Protein AF-A0A4Q2YKW1-F1 (afdb_monomer)

Sequence (90 aa):
MIHPTTQRHARIWALVYVREMVKRGYRSAQAAKETNLGRGGPNEAGYNINHGKISVPACRPNWTFRFTELEREARTSPPVRPVPAQMQLI

Radius of gyration: 14.63 Å; Cα contacts (8 Å, |Δi|>4): 122; chains: 1; bounding box: 44×32×34 Å

Mean predicted aligned error: 10.3 Å

Solvent-accessible surface area (backbone atoms only — not comparable to full-atom values): 5294 Å² total; per-residue (Å²): 134,84,74,83,41,43,74,66,54,44,48,52,54,52,33,53,55,41,36,58,40,44,75,74,68,53,48,57,77,55,35,48,70,27,79,73,50,64,56,51,61,102,87,46,72,27,43,31,34,36,61,27,30,35,36,32,65,71,16,75,72,70,46,75,45,53,40,59,60,37,48,51,50,45,70,73,46,74,82,81,67,79,73,72,77,76,81,78,75,128

Foldseek 3Di:
DLPQCDPVNLLVVVLVVLLVCVVVVHDLVNLLVDCWDWDQPPPGQTWIRHNQKIWGSSHVVIDIDGSNVSNVVSVPDDPPDPPPPPPPDD

Nearest PDB structures (foldseek):
  3ei2-assembly1_A  TM=4.777E-01  e=9.506E+00  Homo sapiens
  4a0l-assembly2_C  TM=4.776E-01  e=9.506E+00  Homo sapiens

pLDDT: mean 72.77, std 17.05, range [34.41, 93.0]

Structure (mmCIF, N/CA/C/O backbone):
data_AF-A0A4Q2YKW1-F1
#
_entry.id   AF-A0A4Q2YKW1-F1
#
loop_
_atom_site.group_PDB
_atom_site.id
_atom_site.type_symbol
_atom_site.label_atom_id
_atom_site.label_alt_id
_atom_site.label_comp_id
_atom_site.label_asym_id
_atom_site.label_entity_id
_atom_site.label_seq_id
_atom_site.pdbx_PDB_ins_code
_atom_site.Cartn_x
_atom_site.Cartn_y
_atom_site.Cartn_z
_atom_site.occupancy
_atom_site.B_iso_or_equiv
_atom_site.auth_seq_id
_atom_site.auth_comp_id
_atom_site.auth_asym_id
_atom_site.auth_atom_id
_atom_site.pdbx_PDB_model_num
ATOM 1 N N . MET A 1 1 ? 13.329 3.949 -24.035 1.00 34.41 1 MET A N 1
ATOM 2 C CA . MET A 1 1 ? 14.293 3.241 -23.165 1.00 34.41 1 MET A CA 1
ATOM 3 C C . MET A 1 1 ? 13.559 2.873 -21.879 1.00 34.41 1 MET A C 1
ATOM 5 O O . MET A 1 1 ? 13.234 3.766 -21.111 1.00 34.41 1 MET A O 1
ATOM 9 N N . ILE A 1 2 ? 13.170 1.609 -21.696 1.00 42.03 2 ILE A N 1
ATOM 10 C CA . ILE A 1 2 ? 12.462 1.160 -20.485 1.00 42.03 2 ILE A CA 1
ATOM 11 C C . ILE A 1 2 ? 13.549 0.838 -19.458 1.00 42.03 2 ILE A C 1
ATOM 13 O O . ILE A 1 2 ? 14.245 -0.163 -19.603 1.00 42.03 2 ILE A O 1
ATOM 17 N N . HIS A 1 3 ? 13.779 1.721 -18.482 1.00 44.34 3 HIS A N 1
ATOM 18 C CA . HIS A 1 3 ? 14.690 1.405 -17.381 1.00 44.34 3 HIS A CA 1
ATOM 19 C C . HIS A 1 3 ? 14.193 0.140 -16.665 1.00 44.34 3 HIS A C 1
ATOM 21 O O . HIS A 1 3 ? 12.999 0.068 -16.369 1.00 44.34 3 HIS A O 1
ATOM 27 N N . PRO A 1 4 ? 15.061 -0.846 -16.369 1.00 48.84 4 PRO A N 1
ATOM 28 C CA . PRO A 1 4 ? 14.664 -1.991 -15.566 1.00 48.84 4 PRO A CA 1
ATOM 29 C C . PRO A 1 4 ? 14.237 -1.486 -14.187 1.00 48.84 4 PRO A C 1
ATOM 31 O O . PRO A 1 4 ? 15.042 -1.024 -13.375 1.00 48.84 4 PRO A O 1
ATOM 34 N N . THR A 1 5 ? 12.935 -1.516 -13.938 1.00 60.06 5 THR A N 1
ATOM 35 C CA . THR A 1 5 ? 12.334 -1.070 -12.689 1.00 60.06 5 THR A CA 1
ATOM 36 C C . THR A 1 5 ? 12.639 -2.099 -11.602 1.00 60.06 5 THR A C 1
ATOM 38 O O . THR A 1 5 ? 11.953 -3.104 -11.434 1.00 60.06 5 THR A O 1
ATOM 41 N N . THR A 1 6 ? 13.728 -1.863 -10.870 1.00 74.00 6 THR A N 1
ATOM 42 C CA . THR A 1 6 ? 14.152 -2.692 -9.733 1.00 74.00 6 THR A CA 1
ATOM 43 C C . THR A 1 6 ? 13.120 -2.671 -8.599 1.00 74.00 6 THR A C 1
ATOM 45 O O . THR A 1 6 ? 12.348 -1.719 -8.459 1.00 74.00 6 THR A O 1
ATOM 48 N N . GLN A 1 7 ? 13.149 -3.680 -7.719 1.00 79.81 7 GLN A N 1
ATOM 49 C CA . GLN A 1 7 ? 12.326 -3.734 -6.497 1.00 79.81 7 GLN A CA 1
ATOM 50 C C . GLN A 1 7 ? 12.381 -2.430 -5.686 1.00 79.81 7 GLN A C 1
ATOM 52 O O . GLN A 1 7 ? 11.375 -1.983 -5.135 1.00 79.81 7 GLN A O 1
ATOM 57 N N . ARG A 1 8 ? 13.560 -1.795 -5.645 1.00 81.44 8 ARG A N 1
ATOM 58 C CA . ARG A 1 8 ? 13.780 -0.507 -4.980 1.00 81.44 8 ARG A CA 1
ATOM 59 C C . ARG A 1 8 ? 12.956 0.614 -5.617 1.00 81.44 8 ARG A C 1
ATOM 61 O O . ARG A 1 8 ? 12.311 1.360 -4.887 1.00 81.44 8 ARG A O 1
ATOM 68 N N . HIS A 1 9 ? 12.938 0.717 -6.948 1.00 78.25 9 HIS A N 1
ATOM 69 C CA . HIS A 1 9 ? 12.099 1.693 -7.647 1.00 78.25 9 HIS A CA 1
ATOM 70 C C . HIS A 1 9 ? 10.613 1.432 -7.389 1.00 78.25 9 HIS A C 1
ATOM 72 O O . HIS A 1 9 ? 9.895 2.361 -7.030 1.00 78.25 9 HIS A O 1
ATOM 78 N N . ALA A 1 10 ? 10.170 0.173 -7.475 1.00 80.00 10 ALA A N 1
ATOM 79 C CA . ALA A 1 10 ? 8.788 -0.199 -7.173 1.00 80.00 10 ALA A CA 1
ATOM 80 C C . ALA A 1 10 ? 8.375 0.216 -5.749 1.00 80.00 10 ALA A C 1
ATOM 82 O O . ALA A 1 10 ? 7.297 0.774 -5.550 1.00 80.00 10 ALA A O 1
ATOM 83 N N . ARG A 1 11 ? 9.256 0.012 -4.758 1.00 85.44 11 ARG A N 1
ATOM 84 C CA . ARG A 1 11 ? 9.000 0.414 -3.368 1.00 85.44 11 ARG A CA 1
ATOM 85 C C . ARG A 1 11 ? 8.899 1.931 -3.210 1.00 85.44 11 ARG A C 1
ATOM 87 O O . ARG A 1 11 ? 7.994 2.390 -2.524 1.00 85.44 11 ARG A O 1
ATOM 94 N N . ILE A 1 12 ? 9.791 2.707 -3.838 1.00 84.00 12 ILE A N 1
ATOM 95 C CA . ILE A 1 12 ? 9.761 4.183 -3.780 1.00 84.00 12 ILE A CA 1
ATOM 96 C C . ILE A 1 12 ? 8.423 4.704 -4.301 1.00 84.00 12 ILE A C 1
ATOM 98 O O . ILE A 1 12 ? 7.772 5.520 -3.654 1.00 84.00 12 ILE A O 1
ATOM 102 N N . TRP A 1 13 ? 7.994 4.188 -5.444 1.00 81.88 13 TRP A N 1
ATOM 103 C CA . TRP A 1 13 ? 6.728 4.541 -6.057 1.00 81.88 13 TRP A CA 1
ATOM 104 C C . TRP A 1 13 ? 5.515 4.176 -5.185 1.00 81.88 13 TRP A C 1
ATOM 106 O O . TRP A 1 13 ? 4.653 5.023 -4.938 1.00 81.88 13 TRP A O 1
ATOM 116 N N . ALA A 1 14 ? 5.487 2.954 -4.640 1.00 86.12 14 ALA A N 1
ATOM 117 C CA . ALA A 1 14 ? 4.459 2.537 -3.688 1.00 86.12 14 ALA A CA 1
ATOM 118 C C . ALA A 1 14 ? 4.439 3.435 -2.437 1.00 86.12 14 ALA A C 1
ATOM 120 O O . ALA A 1 14 ? 3.372 3.826 -1.970 1.00 86.12 14 ALA A O 1
ATOM 121 N N . LEU A 1 15 ? 5.610 3.822 -1.922 1.00 87.12 15 LEU A N 1
ATOM 122 C CA . LEU A 1 15 ? 5.736 4.698 -0.758 1.00 87.12 15 LEU A CA 1
ATOM 123 C C . LEU A 1 15 ? 5.221 6.117 -1.036 1.00 87.12 15 LEU A C 1
ATOM 125 O O . LEU A 1 15 ? 4.570 6.705 -0.173 1.00 87.12 15 LEU A O 1
ATOM 129 N N . VAL A 1 16 ? 5.484 6.677 -2.222 1.00 84.38 16 VAL A N 1
ATOM 130 C CA . VAL A 1 16 ? 4.938 7.985 -2.627 1.00 84.38 16 VAL A CA 1
ATOM 131 C C . VAL A 1 16 ? 3.413 7.939 -2.632 1.00 84.38 16 VAL A C 1
ATOM 133 O O . VAL A 1 16 ? 2.781 8.803 -2.023 1.00 84.38 16 VAL A O 1
ATOM 136 N N . TYR A 1 17 ? 2.828 6.898 -3.227 1.00 83.75 17 TYR A N 1
ATOM 137 C CA . TYR A 1 17 ? 1.379 6.719 -3.242 1.00 83.75 17 TYR A CA 1
ATOM 138 C C . TYR A 1 17 ? 0.798 6.590 -1.822 1.00 83.75 17 TYR A C 1
ATOM 140 O O . TYR A 1 17 ? -0.141 7.303 -1.468 1.00 83.75 17 TYR A O 1
ATOM 148 N N . VAL A 1 18 ? 1.406 5.771 -0.955 1.00 87.31 18 VAL A N 1
ATOM 149 C CA . VAL A 1 18 ? 0.968 5.636 0.448 1.00 87.31 18 VAL A CA 1
ATOM 150 C C . VAL A 1 18 ? 1.084 6.944 1.215 1.00 87.31 18 VAL A C 1
ATOM 152 O O . VAL A 1 18 ? 0.188 7.269 1.988 1.00 87.31 18 VAL A O 1
ATOM 155 N N . ARG A 1 19 ? 2.136 7.738 0.994 1.00 87.38 19 ARG A N 1
ATOM 156 C CA . ARG A 1 19 ? 2.276 9.058 1.626 1.00 87.38 19 ARG A CA 1
ATOM 157 C C . ARG A 1 19 ? 1.129 9.992 1.255 1.00 87.38 19 ARG A C 1
ATOM 159 O O . ARG A 1 19 ? 0.626 10.690 2.132 1.00 87.38 19 ARG A O 1
ATO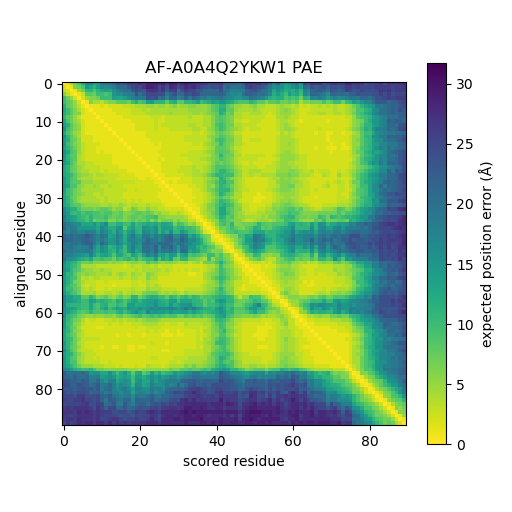M 166 N N . GLU A 1 20 ? 0.703 10.013 -0.007 1.00 85.12 20 GLU A N 1
ATOM 167 C CA . GLU A 1 20 ? -0.464 10.802 -0.422 1.00 85.12 20 GLU A CA 1
ATOM 168 C C . GLU A 1 20 ? -1.747 10.317 0.264 1.00 85.12 20 GLU A C 1
ATOM 170 O O . GLU A 1 20 ? -2.523 11.128 0.767 1.00 85.12 20 GLU A O 1
ATOM 175 N N . MET A 1 21 ? -1.940 9.000 0.342 1.00 86.06 21 MET A N 1
ATOM 176 C CA . MET A 1 21 ? -3.104 8.387 0.983 1.00 86.06 21 MET A CA 1
ATOM 177 C C . MET A 1 21 ? -3.146 8.685 2.490 1.00 86.06 21 MET A C 1
ATOM 179 O O . MET A 1 21 ? -4.164 9.148 3.004 1.00 86.06 21 MET A O 1
ATOM 183 N N . VAL A 1 22 ? -2.022 8.517 3.189 1.00 88.31 22 VAL A N 1
ATOM 184 C CA . VAL A 1 22 ? -1.892 8.814 4.624 1.00 88.31 22 VAL A CA 1
ATOM 185 C C . VAL A 1 22 ? -2.130 10.299 4.909 1.00 88.31 22 VAL A C 1
ATOM 187 O O . VAL A 1 22 ? -2.833 10.621 5.866 1.00 88.31 22 VAL A O 1
ATOM 190 N N . LYS A 1 23 ? -1.624 11.212 4.064 1.00 86.06 23 LYS A N 1
ATOM 191 C CA . LYS A 1 23 ? -1.906 12.658 4.176 1.00 86.06 23 LYS A CA 1
ATOM 192 C C . LYS A 1 23 ? -3.398 12.983 4.052 1.00 86.06 23 LYS A C 1
ATOM 194 O O . LYS A 1 23 ? -3.856 13.930 4.678 1.00 86.06 23 LYS A O 1
ATOM 199 N N . ARG A 1 24 ? -4.154 12.195 3.281 1.00 85.62 24 ARG A N 1
ATOM 200 C CA . ARG A 1 24 ? -5.619 12.309 3.133 1.00 85.62 24 ARG A CA 1
ATOM 201 C C . ARG A 1 24 ? -6.400 11.604 4.249 1.00 85.62 24 ARG A C 1
ATOM 203 O O . ARG A 1 24 ? -7.622 11.547 4.194 1.00 85.62 24 ARG A O 1
ATOM 210 N N . GLY A 1 25 ? -5.713 11.050 5.248 1.00 88.06 25 GLY A N 1
ATOM 211 C CA . GLY A 1 25 ? -6.331 10.344 6.368 1.00 88.06 25 GLY A CA 1
ATOM 212 C C . GLY A 1 25 ? -6.617 8.863 6.115 1.00 88.06 25 GLY A C 1
ATOM 213 O O . GLY A 1 25 ? -7.189 8.225 6.995 1.00 88.06 25 GLY A O 1
ATOM 214 N N . TYR A 1 26 ? -6.196 8.299 4.977 1.00 86.44 26 TYR A N 1
ATOM 215 C CA . TYR A 1 26 ? -6.349 6.872 4.689 1.00 86.44 26 TYR A CA 1
ATOM 216 C C . TYR A 1 26 ? -5.400 6.032 5.559 1.00 86.44 26 TYR A C 1
ATOM 218 O O . TYR A 1 26 ? -4.213 6.344 5.676 1.00 86.44 26 TYR A O 1
ATOM 226 N N . ARG A 1 27 ? -5.913 4.962 6.177 1.00 90.56 27 ARG A N 1
ATOM 227 C CA . ARG A 1 27 ? -5.175 4.124 7.148 1.00 90.56 27 ARG A CA 1
ATOM 228 C C . ARG A 1 27 ? -5.145 2.650 6.747 1.00 90.56 27 ARG A C 1
ATOM 230 O O . ARG A 1 27 ? -6.004 2.194 5.995 1.00 90.56 27 ARG A O 1
ATOM 237 N N . SER A 1 28 ? -4.248 1.869 7.356 1.00 89.38 28 SER A N 1
ATOM 238 C CA . SER A 1 28 ? -4.186 0.405 7.178 1.00 89.38 28 SER A CA 1
ATOM 239 C C . SER A 1 28 ? -5.526 -0.313 7.363 1.00 89.38 28 SER A C 1
ATOM 241 O O . SER A 1 28 ? -5.806 -1.267 6.644 1.00 89.38 28 SER A O 1
ATOM 243 N N . ALA A 1 29 ? -6.378 0.142 8.288 1.00 89.50 29 ALA A N 1
ATOM 244 C CA . ALA A 1 29 ? -7.699 -0.453 8.499 1.00 89.50 29 ALA A CA 1
ATOM 245 C C . ALA A 1 29 ? -8.629 -0.298 7.280 1.00 89.50 29 ALA A C 1
ATOM 247 O O . ALA A 1 29 ? -9.450 -1.176 7.026 1.00 89.50 29 ALA A O 1
ATOM 248 N N . GLN A 1 30 ? -8.496 0.796 6.524 1.00 87.31 30 GLN A N 1
ATOM 249 C CA . GLN A 1 30 ? -9.217 0.996 5.264 1.00 87.31 30 GLN A CA 1
ATOM 250 C C . GLN A 1 30 ? -8.580 0.160 4.153 1.00 87.31 30 GLN A C 1
ATOM 252 O O . GLN A 1 30 ? -9.291 -0.574 3.479 1.00 87.31 30 GLN A O 1
ATOM 257 N N . ALA A 1 31 ? -7.245 0.161 4.058 1.00 85.94 31 ALA A N 1
ATOM 258 C CA . ALA A 1 31 ? -6.510 -0.660 3.093 1.00 85.94 31 ALA A CA 1
ATOM 259 C C . ALA A 1 31 ? -6.853 -2.156 3.199 1.00 85.94 31 ALA A C 1
ATOM 261 O O . ALA A 1 31 ? -6.959 -2.839 2.188 1.00 85.94 31 ALA A O 1
ATOM 262 N N . ALA A 1 32 ? -7.038 -2.677 4.417 1.00 87.44 32 ALA A N 1
ATOM 263 C CA . ALA A 1 32 ? -7.389 -4.078 4.659 1.00 87.44 32 ALA A CA 1
ATOM 264 C C . ALA A 1 32 ? -8.787 -4.458 4.136 1.00 87.44 32 ALA A C 1
ATOM 266 O O . ALA A 1 32 ? -9.000 -5.602 3.737 1.00 87.44 32 ALA A O 1
ATOM 267 N N . LYS A 1 33 ? -9.724 -3.501 4.133 1.00 87.00 33 LYS A N 1
ATOM 268 C CA . LYS A 1 33 ? -11.096 -3.670 3.626 1.00 87.00 33 LYS A CA 1
ATOM 269 C C . LYS A 1 33 ? -11.208 -3.404 2.127 1.00 87.00 33 LYS A C 1
ATOM 271 O O . LYS A 1 33 ? -12.239 -3.700 1.536 1.00 87.00 33 LYS A O 1
ATOM 276 N N . GLU A 1 34 ? -10.164 -2.839 1.535 1.00 83.44 34 GLU A N 1
ATOM 277 C CA . GLU A 1 34 ? -10.142 -2.464 0.136 1.00 83.44 34 GLU A CA 1
ATOM 278 C C . GLU A 1 34 ? -10.095 -3.699 -0.759 1.00 83.44 34 GLU A C 1
ATOM 280 O O . GLU A 1 34 ? -9.174 -4.511 -0.668 1.00 83.44 34 GLU A O 1
ATOM 285 N N . THR A 1 35 ? -11.078 -3.839 -1.640 1.00 74.88 35 THR A N 1
ATOM 286 C CA . THR A 1 35 ? -11.105 -4.924 -2.625 1.00 74.88 35 THR A CA 1
ATOM 287 C C . THR A 1 35 ? -10.342 -4.548 -3.884 1.00 74.88 35 THR A C 1
ATOM 289 O O . THR A 1 35 ? -9.717 -5.415 -4.492 1.00 74.88 35 THR A O 1
ATOM 292 N N . ASN A 1 36 ? -10.369 -3.275 -4.286 1.00 73.25 36 ASN A N 1
ATOM 293 C CA . ASN A 1 36 ? -9.617 -2.790 -5.438 1.00 73.25 36 ASN A CA 1
ATOM 294 C C . ASN A 1 36 ? -9.630 -1.255 -5.479 1.00 73.25 36 ASN A C 1
ATOM 296 O O . ASN A 1 36 ? -10.560 -0.660 -6.024 1.00 73.25 36 ASN A O 1
ATOM 300 N N . LEU A 1 37 ? -8.586 -0.617 -4.948 1.00 71.38 37 LEU A N 1
ATOM 301 C CA . LEU A 1 37 ? -8.361 0.816 -5.132 1.00 71.38 37 LEU A CA 1
ATOM 302 C C . LEU A 1 37 ? -7.159 1.023 -6.039 1.00 71.38 37 LEU A C 1
ATOM 304 O O . LEU A 1 37 ? -6.008 1.048 -5.595 1.00 71.38 37 LEU A O 1
ATOM 308 N N . GLY A 1 38 ? -7.458 1.155 -7.327 1.00 67.62 38 GLY A N 1
ATOM 309 C CA . GLY A 1 38 ? -6.493 1.484 -8.363 1.00 67.62 38 GLY A CA 1
ATOM 310 C C . GLY A 1 38 ? -6.340 2.992 -8.551 1.00 67.62 38 GLY A C 1
ATOM 311 O O . GLY A 1 38 ? -7.317 3.740 -8.509 1.00 67.62 38 GLY A O 1
ATOM 312 N N . ARG A 1 39 ? -5.115 3.446 -8.826 1.00 61.94 39 ARG A N 1
ATOM 313 C CA . ARG A 1 39 ? -4.865 4.760 -9.428 1.00 61.94 39 ARG A CA 1
ATOM 314 C C . ARG A 1 39 ? -4.267 4.566 -10.812 1.00 61.94 39 ARG A C 1
ATOM 316 O O . ARG A 1 39 ? -3.056 4.454 -10.937 1.00 61.94 39 ARG A O 1
ATOM 323 N N . GLY A 1 40 ? -5.126 4.511 -11.816 1.00 57.12 40 GLY A N 1
ATOM 324 C CA . GLY A 1 40 ? -4.760 4.322 -13.211 1.00 57.12 40 GLY A CA 1
ATOM 325 C C . GLY A 1 40 ? -5.895 3.613 -13.934 1.00 57.12 40 GLY A C 1
ATOM 326 O O . GLY A 1 40 ? -6.404 2.616 -13.424 1.00 57.12 40 GLY A O 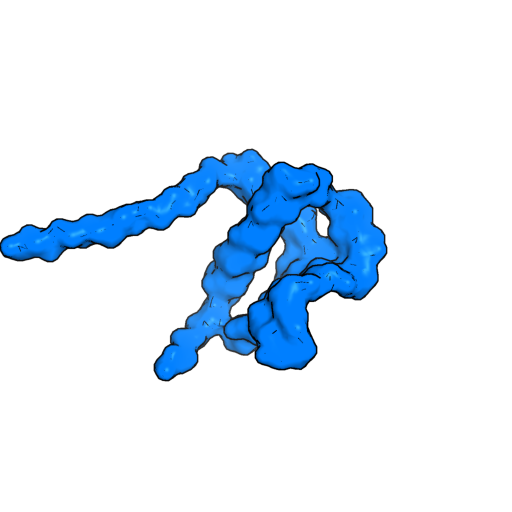1
ATOM 327 N N . GLY A 1 41 ? -6.336 4.153 -15.068 1.00 42.84 41 GLY A N 1
ATOM 328 C CA . GLY A 1 41 ? -7.347 3.517 -15.912 1.00 42.84 41 GLY A CA 1
ATOM 329 C C . GLY A 1 41 ? -6.929 2.111 -16.380 1.00 42.84 41 GLY A C 1
ATOM 330 O O . GLY A 1 41 ? -5.805 1.680 -16.128 1.00 42.84 41 GLY A O 1
ATOM 331 N N . 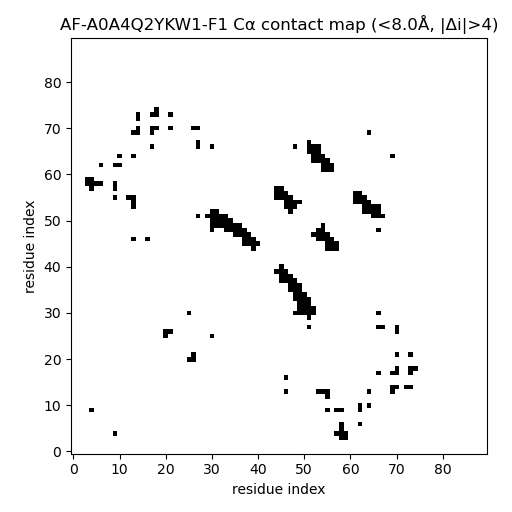PRO A 1 42 ? -7.790 1.392 -17.121 1.00 41.69 42 PRO A N 1
ATOM 332 C CA . PRO A 1 42 ? -7.548 0.008 -17.557 1.00 41.69 42 PRO A CA 1
ATOM 333 C C . PRO A 1 42 ? -6.239 -0.220 -18.342 1.00 41.69 42 PRO A C 1
ATOM 335 O O . PRO A 1 42 ? -5.821 -1.362 -18.493 1.00 41.69 42 PRO A O 1
ATOM 338 N N . ASN A 1 43 ? -5.579 0.851 -18.799 1.00 40.31 43 ASN A N 1
ATOM 339 C CA . ASN A 1 43 ? -4.319 0.824 -19.544 1.00 40.31 43 ASN A CA 1
ATOM 340 C C . ASN A 1 43 ? -3.200 1.676 -18.912 1.00 40.31 43 ASN A C 1
ATOM 342 O O . ASN A 1 43 ? -2.162 1.879 -19.538 1.00 40.31 43 ASN A O 1
ATOM 346 N N . GLU A 1 44 ? -3.386 2.207 -17.702 1.00 42.34 44 GLU A N 1
ATOM 347 C CA . GLU A 1 44 ? -2.350 2.986 -17.019 1.00 42.34 44 GLU A CA 1
ATOM 348 C C . GLU A 1 44 ? -1.601 2.104 -16.024 1.00 42.34 44 GLU A C 1
ATOM 350 O O . GLU A 1 44 ? -2.173 1.215 -15.396 1.00 42.34 44 GLU A O 1
ATOM 355 N N . ALA A 1 45 ? -0.299 2.351 -15.869 1.00 49.97 45 ALA A N 1
ATOM 356 C CA . ALA A 1 45 ? 0.580 1.604 -14.974 1.00 49.97 45 ALA A CA 1
ATOM 357 C C . ALA A 1 45 ? 0.314 1.970 -13.496 1.00 49.97 45 ALA A C 1
ATOM 359 O O . ALA A 1 45 ? 1.171 2.505 -12.794 1.00 49.97 45 ALA A O 1
ATOM 360 N N . GLY A 1 46 ? -0.918 1.745 -13.052 1.00 61.16 46 GLY A N 1
ATOM 361 C CA . GLY A 1 46 ? -1.468 2.273 -11.820 1.00 61.16 46 GLY A CA 1
ATOM 362 C C . GLY A 1 46 ? -1.25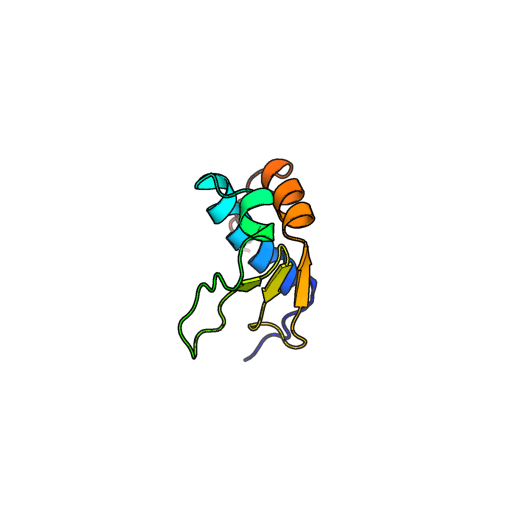7 1.383 -10.606 1.00 61.16 46 GLY A C 1
ATOM 363 O O . GLY A 1 46 ? -1.476 0.178 -10.660 1.00 61.16 46 GLY A O 1
ATOM 364 N N . TYR A 1 47 ? -0.859 1.975 -9.481 1.00 70.56 47 TYR A N 1
ATOM 365 C CA . TYR A 1 47 ? -0.807 1.295 -8.182 1.00 70.56 47 TYR A CA 1
ATOM 366 C C . TYR A 1 47 ? -2.184 0.755 -7.808 1.00 70.56 47 TYR A C 1
ATOM 368 O O . TYR A 1 47 ? -3.179 1.448 -8.014 1.00 70.56 47 TYR A O 1
ATOM 376 N N . ASN A 1 48 ? -2.236 -0.436 -7.212 1.00 81.50 48 ASN A N 1
ATOM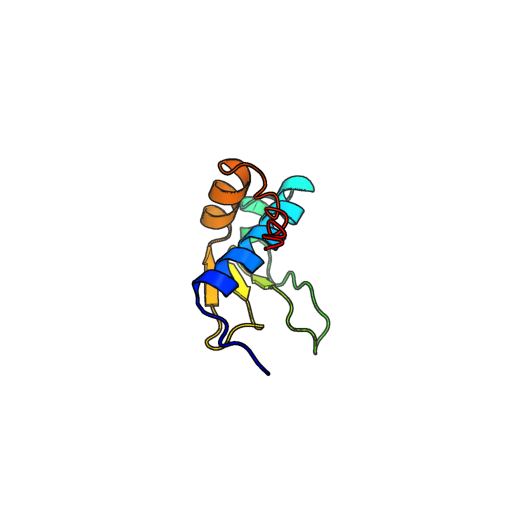 377 C CA . ASN A 1 48 ? -3.477 -1.013 -6.695 1.00 81.50 48 ASN A CA 1
ATOM 378 C C . ASN A 1 48 ? -3.322 -1.398 -5.221 1.00 81.50 48 ASN A C 1
ATOM 380 O O . ASN A 1 48 ? -2.384 -2.127 -4.895 1.00 81.50 48 ASN A O 1
ATOM 384 N N . ILE A 1 49 ? -4.237 -0.940 -4.360 1.00 80.12 49 ILE A N 1
ATOM 385 C CA . ILE A 1 49 ? -4.434 -1.472 -3.006 1.00 80.12 49 ILE A CA 1
ATOM 386 C C . ILE A 1 49 ? -5.530 -2.549 -3.034 1.00 80.12 49 ILE A C 1
ATOM 388 O O . ILE A 1 49 ? -6.682 -2.263 -3.350 1.00 80.12 49 ILE A O 1
ATOM 392 N N . ASN A 1 50 ? -5.184 -3.769 -2.627 1.00 84.56 50 ASN A N 1
ATOM 393 C CA . ASN A 1 50 ? -6.108 -4.892 -2.469 1.00 84.56 50 ASN A CA 1
ATOM 394 C C . ASN A 1 50 ? -5.766 -5.648 -1.174 1.00 84.56 50 ASN A C 1
ATOM 396 O O . ASN A 1 50 ? -4.621 -6.061 -0.977 1.00 84.56 50 ASN A O 1
ATOM 400 N N . HIS A 1 51 ? -6.737 -5.786 -0.270 1.00 87.38 51 HIS A N 1
ATOM 401 C CA . HIS A 1 51 ? -6.620 -6.492 1.010 1.00 87.38 51 HIS A CA 1
ATOM 402 C C . HIS A 1 51 ? -5.343 -6.134 1.796 1.00 87.38 51 HIS A C 1
ATOM 404 O O . HIS A 1 51 ? -4.607 -6.993 2.286 1.00 87.38 51 HIS A O 1
ATOM 410 N N . GLY A 1 52 ? -5.045 -4.835 1.888 1.00 86.38 52 GLY A N 1
ATOM 411 C CA . GLY A 1 52 ? -3.884 -4.308 2.606 1.00 86.38 52 GLY A CA 1
ATOM 412 C C . GLY A 1 52 ? -2.545 -4.519 1.895 1.00 86.38 52 GLY A C 1
ATOM 413 O O . GLY A 1 52 ? -1.495 -4.339 2.515 1.00 86.38 52 GLY A O 1
ATOM 414 N N . LYS A 1 53 ? -2.549 -4.897 0.615 1.00 88.00 53 LYS A N 1
ATOM 415 C CA . LYS A 1 53 ? -1.354 -5.059 -0.220 1.00 88.00 53 LYS A CA 1
ATOM 416 C C . LYS A 1 53 ? -1.348 -4.040 -1.346 1.00 88.00 53 LYS A C 1
ATOM 418 O O . LYS A 1 53 ? -2.389 -3.771 -1.929 1.00 88.00 53 LYS A O 1
ATOM 423 N N . ILE A 1 54 ? -0.170 -3.517 -1.668 1.00 86.69 54 ILE A N 1
ATOM 424 C CA . ILE A 1 54 ? 0.047 -2.600 -2.787 1.00 86.69 54 ILE A CA 1
ATOM 425 C C . ILE A 1 54 ? 0.786 -3.323 -3.888 1.00 86.69 54 ILE A C 1
ATOM 427 O O . ILE A 1 54 ? 1.902 -3.786 -3.661 1.00 86.69 54 ILE A O 1
ATOM 431 N N . SER A 1 55 ? 0.184 -3.366 -5.068 1.00 85.12 55 SER A N 1
ATOM 432 C CA . SER A 1 55 ? 0.802 -3.895 -6.281 1.00 85.12 55 SER A CA 1
ATOM 433 C C . SER A 1 55 ? 1.283 -2.754 -7.170 1.00 85.12 55 SER A C 1
ATOM 435 O O . SER A 1 55 ? 0.563 -1.772 -7.365 1.00 85.12 55 SER A O 1
ATOM 437 N N . VAL A 1 56 ? 2.492 -2.889 -7.719 1.00 77.94 56 VAL A N 1
ATOM 438 C CA . VAL A 1 56 ? 3.097 -1.919 -8.644 1.00 77.94 56 VAL A CA 1
ATOM 439 C C . VAL A 1 56 ? 3.241 -2.554 -10.035 1.00 77.94 56 VAL A C 1
ATOM 441 O O . VAL A 1 56 ? 4.260 -3.196 -10.298 1.00 77.94 56 VAL A O 1
ATOM 444 N N . PRO A 1 57 ? 2.252 -2.399 -10.936 1.00 64.62 57 PRO A N 1
ATOM 445 C CA . PRO A 1 57 ? 2.270 -3.047 -12.253 1.00 64.62 57 PRO A CA 1
ATOM 446 C C . PRO A 1 57 ? 3.234 -2.388 -13.254 1.00 64.62 57 PRO A C 1
ATOM 448 O O . PRO A 1 57 ? 3.593 -2.998 -14.256 1.00 64.62 57 PRO A O 1
ATOM 451 N N . ALA A 1 58 ? 3.705 -1.163 -12.977 1.00 58.12 58 ALA A N 1
ATOM 452 C CA . ALA A 1 58 ? 4.715 -0.460 -13.781 1.00 58.12 58 ALA A CA 1
ATOM 453 C C . ALA A 1 58 ? 6.117 -1.105 -13.728 1.00 58.12 58 ALA A C 1
ATOM 455 O O . ALA A 1 58 ? 7.033 -0.687 -14.438 1.00 58.12 58 ALA A O 1
ATOM 456 N N . CYS A 1 59 ? 6.312 -2.084 -12.843 1.00 59.47 59 CYS A N 1
ATOM 457 C CA . CYS A 1 59 ? 7.579 -2.771 -12.649 1.00 59.47 59 CYS A CA 1
ATOM 458 C C . CYS A 1 59 ? 7.412 -4.229 -13.072 1.00 59.47 59 CYS A C 1
ATOM 460 O O . CYS A 1 59 ? 6.495 -4.892 -12.600 1.00 59.47 59 CYS A O 1
ATOM 462 N N . ARG A 1 60 ? 8.288 -4.731 -13.952 1.00 58.84 60 ARG A N 1
ATOM 463 C CA . ARG A 1 60 ? 8.408 -6.172 -14.211 1.00 58.84 60 ARG A CA 1
ATOM 464 C C . ARG A 1 60 ? 9.677 -6.693 -13.526 1.00 58.84 60 ARG A C 1
ATOM 466 O O . ARG A 1 60 ? 10.749 -6.164 -13.819 1.00 58.84 60 ARG A O 1
ATOM 473 N N . PRO A 1 61 ? 9.587 -7.706 -12.643 1.00 67.38 61 PRO A N 1
ATOM 474 C CA . PRO A 1 61 ? 8.370 -8.404 -12.203 1.00 67.38 61 PRO A CA 1
ATOM 475 C C . PRO A 1 61 ? 7.442 -7.512 -11.361 1.00 67.38 61 PRO A C 1
ATOM 477 O O . PRO A 1 61 ? 7.903 -6.552 -10.747 1.00 67.38 61 PRO A O 1
ATOM 480 N N . ASN A 1 62 ? 6.145 -7.843 -11.331 1.00 72.44 62 ASN A N 1
ATOM 481 C CA . ASN A 1 62 ? 5.167 -7.138 -10.499 1.00 72.44 62 ASN A CA 1
ATOM 482 C C . ASN A 1 62 ? 5.571 -7.271 -9.027 1.00 72.44 62 ASN A C 1
ATOM 484 O O . ASN A 1 62 ? 5.626 -8.380 -8.492 1.00 72.44 62 ASN A O 1
ATOM 488 N N . TRP A 1 63 ? 5.822 -6.147 -8.360 1.00 81.69 63 TRP A N 1
ATOM 489 C CA . TRP A 1 63 ? 6.164 -6.138 -6.939 1.00 81.69 63 TRP A CA 1
ATOM 490 C C . TRP A 1 63 ? 4.932 -5.863 -6.090 1.00 81.69 63 TRP A C 1
ATOM 492 O O . TRP A 1 63 ? 4.132 -4.980 -6.404 1.00 81.69 63 TRP A O 1
ATOM 502 N N . THR A 1 64 ? 4.811 -6.614 -4.996 1.00 86.56 64 THR A N 1
ATOM 503 C CA . THR A 1 64 ? 3.755 -6.440 -3.997 1.00 86.56 64 THR A CA 1
ATOM 504 C C . THR A 1 64 ? 4.367 -6.094 -2.644 1.00 86.56 64 THR A C 1
ATOM 506 O O . THR A 1 64 ? 5.347 -6.712 -2.231 1.00 86.56 64 THR A O 1
ATOM 509 N N . PHE A 1 65 ? 3.775 -5.135 -1.934 1.00 89.88 65 PHE A N 1
ATOM 510 C CA . PHE A 1 65 ? 4.222 -4.679 -0.614 1.00 89.88 65 PHE A CA 1
ATOM 511 C C . PHE A 1 65 ? 3.054 -4.627 0.372 1.00 89.88 65 PHE A C 1
ATOM 513 O O . PHE A 1 65 ? 1.910 -4.423 -0.036 1.00 89.88 65 PHE A O 1
ATOM 520 N N . ARG A 1 66 ? 3.307 -4.779 1.678 1.00 92.81 66 ARG A N 1
ATOM 521 C CA . ARG A 1 66 ? 2.259 -4.590 2.692 1.00 92.81 66 ARG A CA 1
ATOM 522 C C . ARG A 1 66 ? 2.010 -3.100 2.905 1.00 92.81 66 ARG A C 1
ATOM 524 O O . ARG A 1 66 ? 2.944 -2.336 3.142 1.00 92.81 66 AR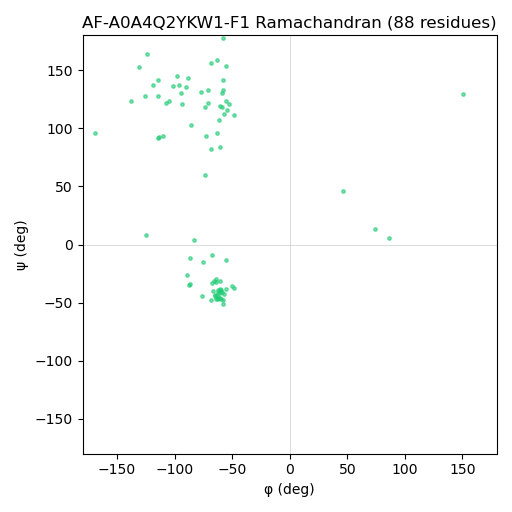G A O 1
ATOM 531 N N . PHE A 1 67 ? 0.743 -2.693 2.882 1.00 90.00 67 PHE A N 1
ATOM 532 C CA . PHE A 1 67 ? 0.351 -1.309 3.144 1.00 90.00 67 PHE A CA 1
ATOM 533 C C . PHE A 1 67 ? 0.799 -0.863 4.541 1.00 90.00 67 PHE A C 1
ATOM 535 O O . PHE A 1 67 ? 1.283 0.248 4.692 1.00 90.00 67 PHE A O 1
ATOM 542 N N . THR A 1 68 ? 0.708 -1.736 5.548 1.00 93.00 68 THR A N 1
ATOM 543 C CA . THR A 1 68 ? 1.107 -1.440 6.937 1.00 93.00 68 THR A CA 1
ATOM 544 C C . THR A 1 68 ? 2.588 -1.082 7.078 1.00 93.00 68 THR A C 1
ATOM 546 O O . THR A 1 68 ? 2.940 -0.197 7.857 1.00 93.00 68 THR A O 1
ATOM 549 N N . GLU A 1 69 ? 3.463 -1.748 6.322 1.00 92.94 69 GLU A N 1
ATOM 550 C CA . GLU A 1 69 ? 4.904 -1.472 6.305 1.00 92.94 69 GLU A CA 1
ATOM 551 C C . GLU A 1 69 ? 5.179 -0.110 5.666 1.00 92.94 69 GLU A C 1
ATOM 553 O O . GLU A 1 69 ? 5.874 0.724 6.244 1.00 92.94 69 GLU A O 1
ATOM 558 N N . LEU A 1 70 ? 4.561 0.143 4.511 1.00 90.56 70 LEU A N 1
ATOM 559 C CA . LEU A 1 70 ? 4.692 1.412 3.801 1.00 90.56 70 LEU A CA 1
ATOM 560 C C . LEU A 1 70 ? 4.045 2.575 4.561 1.00 90.56 70 LEU A C 1
ATOM 562 O O . LEU A 1 70 ? 4.558 3.685 4.506 1.00 90.56 70 LEU A O 1
ATOM 566 N N . GLU A 1 71 ? 2.950 2.349 5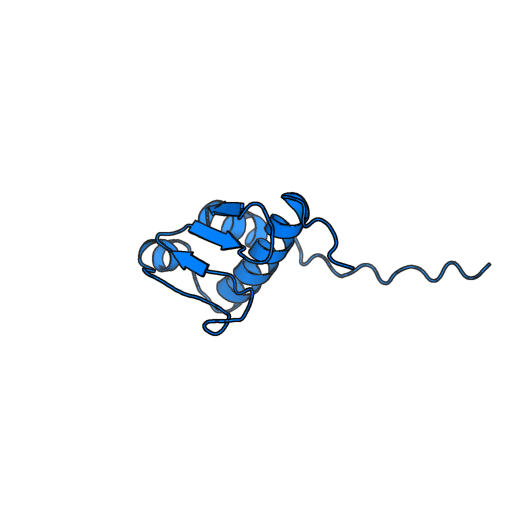.293 1.00 91.81 71 GLU A N 1
ATOM 567 C CA . GLU A 1 71 ? 2.324 3.355 6.155 1.00 91.81 71 GLU A CA 1
ATOM 568 C C . GLU A 1 71 ? 3.258 3.731 7.303 1.00 91.81 71 GLU A C 1
ATOM 570 O O . GLU A 1 71 ? 3.423 4.916 7.595 1.00 91.81 71 GLU A O 1
ATOM 575 N N . ARG A 1 72 ? 3.889 2.738 7.944 1.00 91.12 72 ARG A N 1
ATOM 576 C CA . ARG A 1 72 ? 4.882 2.987 8.992 1.00 91.12 72 ARG A CA 1
ATOM 577 C C . ARG A 1 72 ? 6.019 3.845 8.442 1.00 91.12 72 ARG A C 1
ATOM 579 O O . ARG A 1 72 ? 6.283 4.901 9.003 1.00 91.12 72 ARG A O 1
ATOM 586 N N . GLU A 1 73 ? 6.603 3.456 7.308 1.00 90.69 73 GLU A N 1
ATOM 587 C CA . GLU A 1 73 ? 7.665 4.220 6.633 1.00 90.69 73 GLU A CA 1
ATOM 588 C C . GLU A 1 73 ? 7.216 5.625 6.210 1.00 90.69 73 GLU A C 1
ATOM 590 O O . GLU A 1 73 ? 7.955 6.600 6.358 1.00 90.69 73 GLU A O 1
ATOM 595 N N . ALA A 1 74 ? 5.987 5.759 5.712 1.00 87.38 74 ALA A N 1
ATOM 596 C CA . ALA A 1 74 ? 5.415 7.037 5.309 1.00 87.38 74 ALA A CA 1
ATOM 597 C C . ALA A 1 74 ? 5.256 8.007 6.488 1.00 87.38 74 ALA A C 1
ATOM 599 O O . ALA A 1 74 ? 5.328 9.217 6.276 1.00 87.38 74 ALA A O 1
ATOM 600 N N . ARG A 1 75 ? 5.046 7.483 7.70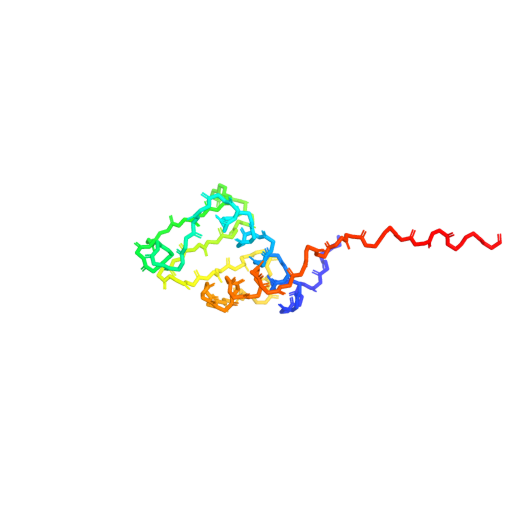3 1.00 84.06 75 ARG A N 1
ATOM 601 C CA . ARG A 1 75 ? 4.899 8.258 8.944 1.00 84.06 75 ARG A CA 1
ATOM 602 C C . ARG A 1 75 ? 6.233 8.546 9.633 1.00 84.06 75 ARG A C 1
ATOM 604 O O . ARG A 1 75 ? 6.362 9.601 10.243 1.00 84.06 75 ARG A O 1
ATOM 611 N N . THR A 1 76 ? 7.201 7.630 9.568 1.00 79.75 76 THR A N 1
ATOM 612 C CA . THR A 1 76 ? 8.482 7.753 10.289 1.00 79.75 76 THR A CA 1
ATOM 613 C C . THR A 1 76 ? 9.565 8.475 9.502 1.00 79.75 76 THR A C 1
ATOM 615 O O . THR A 1 76 ? 10.479 9.033 10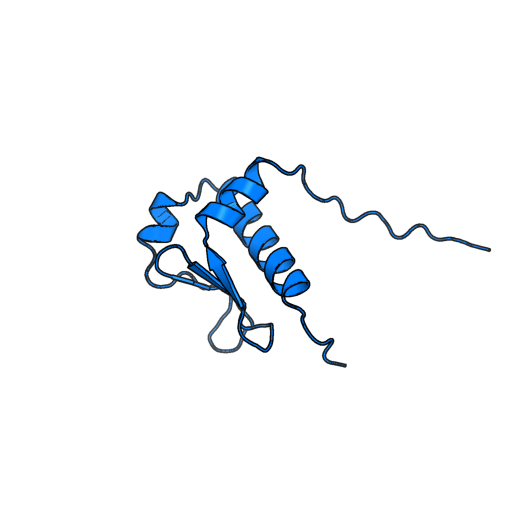.101 1.00 79.75 76 THR A O 1
ATOM 618 N N . SER A 1 77 ? 9.510 8.463 8.169 1.00 59.69 77 SER A N 1
ATOM 619 C CA . SER A 1 77 ? 10.522 9.132 7.354 1.00 59.69 77 SER A CA 1
ATOM 620 C C . SER A 1 77 ? 10.075 10.547 6.978 1.00 59.69 77 SER A C 1
ATOM 622 O O . SER A 1 77 ? 8.980 10.695 6.423 1.00 59.69 77 SER A O 1
ATOM 624 N N . PRO A 1 78 ? 10.917 11.583 7.183 1.00 57.12 78 PRO A N 1
ATOM 625 C CA . PRO A 1 78 ? 10.642 12.911 6.646 1.00 57.12 78 PRO A CA 1
ATOM 626 C C . PRO A 1 78 ? 10.426 12.823 5.125 1.00 57.12 78 PRO A C 1
ATOM 628 O O . PRO A 1 78 ? 10.924 11.885 4.483 1.00 57.12 78 PRO A O 1
ATOM 631 N N . PRO A 1 79 ? 9.664 13.755 4.517 1.00 55.97 79 PRO A N 1
ATOM 632 C CA . PRO A 1 79 ? 9.508 13.775 3.071 1.00 55.97 79 PRO A CA 1
ATOM 633 C C . PRO A 1 79 ? 10.905 13.779 2.456 1.00 55.97 79 PRO A C 1
ATOM 635 O O . PRO A 1 79 ? 11.709 14.664 2.749 1.00 55.97 79 PRO A O 1
ATOM 638 N N . VAL A 1 80 ? 11.198 12.765 1.638 1.00 51.84 80 VAL A N 1
ATOM 639 C CA . VAL A 1 80 ? 12.403 12.768 0.811 1.00 51.84 80 VAL A CA 1
ATOM 640 C C . VAL A 1 80 ? 12.207 13.946 -0.128 1.00 51.84 80 VAL A C 1
ATOM 642 O O . VAL A 1 80 ? 11.462 13.845 -1.101 1.00 51.84 80 VAL A O 1
ATOM 645 N N . ARG A 1 81 ? 12.773 15.105 0.224 1.00 48.25 81 ARG A N 1
ATOM 646 C CA . ARG A 1 81 ? 12.894 16.199 -0.729 1.00 48.25 81 ARG A CA 1
ATOM 647 C C . ARG A 1 81 ? 13.711 15.618 -1.880 1.00 48.25 81 ARG A C 1
ATOM 649 O O . ARG A 1 81 ? 14.737 14.992 -1.597 1.00 48.25 81 ARG A O 1
ATOM 656 N N . PRO A 1 82 ? 13.285 15.763 -3.144 1.00 46.84 82 PRO A N 1
ATOM 657 C CA . PRO A 1 82 ? 14.226 15.568 -4.229 1.00 46.84 82 PRO A CA 1
ATOM 658 C C . PRO A 1 82 ? 15.393 16.505 -3.922 1.00 46.84 82 PRO A C 1
ATOM 660 O O . PRO A 1 82 ? 15.201 17.714 -3.795 1.00 46.84 82 PRO A O 1
ATOM 663 N N . VAL A 1 83 ? 16.573 15.940 -3.669 1.00 48.28 83 VAL A N 1
ATOM 664 C CA . VAL A 1 83 ? 17.792 16.741 -3.623 1.00 48.28 83 VAL A CA 1
ATOM 665 C C . VAL A 1 83 ? 17.858 17.370 -5.013 1.00 48.28 83 VAL A C 1
ATOM 667 O O . VAL A 1 83 ? 17.841 16.607 -5.985 1.00 48.28 83 VAL A O 1
ATOM 670 N N . PRO A 1 84 ? 17.823 18.708 -5.159 1.00 42.28 84 PRO A N 1
ATOM 671 C CA . PRO A 1 84 ? 18.085 19.296 -6.460 1.00 42.28 84 PRO A CA 1
ATOM 672 C C . PRO A 1 84 ? 19.442 18.750 -6.883 1.00 42.28 84 PRO A C 1
ATOM 674 O O . PRO A 1 84 ? 20.393 18.832 -6.103 1.00 42.28 84 PRO A O 1
ATOM 677 N N . ALA A 1 85 ? 19.498 18.099 -8.049 1.00 54.00 85 ALA A N 1
ATOM 678 C CA . ALA A 1 85 ? 20.757 17.660 -8.623 1.00 54.00 85 ALA A CA 1
ATOM 679 C C . ALA A 1 85 ? 21.689 18.867 -8.552 1.00 54.00 85 ALA A C 1
ATOM 681 O O . ALA A 1 85 ? 21.400 19.902 -9.155 1.00 54.00 85 ALA A O 1
ATOM 682 N N . GLN A 1 86 ? 22.720 18.785 -7.707 1.00 50.59 86 GLN A N 1
ATOM 683 C CA . GLN A 1 86 ? 23.728 19.822 -7.662 1.00 50.59 86 GLN A CA 1
ATOM 684 C C . GLN A 1 86 ? 24.274 19.895 -9.076 1.00 50.59 86 GLN A C 1
ATOM 686 O O . GLN A 1 86 ? 24.866 18.945 -9.585 1.00 50.59 86 GLN A O 1
ATOM 691 N N . MET A 1 87 ? 23.985 21.020 -9.709 1.00 48.66 87 MET A N 1
ATOM 692 C CA . MET A 1 87 ? 24.639 21.504 -10.898 1.00 48.66 87 MET A CA 1
ATOM 693 C C . MET A 1 87 ? 26.105 21.677 -10.489 1.00 48.66 87 MET A C 1
ATOM 695 O O . MET A 1 87 ? 26.504 22.733 -10.009 1.00 48.66 87 MET A O 1
ATOM 699 N N . GLN A 1 88 ? 26.880 20.589 -10.551 1.00 50.81 88 GLN A N 1
ATOM 700 C CA . GLN A 1 88 ? 28.334 20.659 -10.582 1.00 50.81 88 GLN A CA 1
ATOM 701 C C . GLN A 1 88 ? 28.667 21.268 -11.940 1.00 50.81 88 GLN A C 1
ATOM 703 O O . GLN A 1 88 ? 28.870 20.562 -12.926 1.00 50.81 88 GLN A O 1
ATOM 708 N N . LEU A 1 89 ? 28.580 22.596 -12.000 1.00 48.34 89 LEU A N 1
ATOM 709 C CA . LEU A 1 89 ? 29.227 23.356 -13.046 1.00 48.34 89 LEU A CA 1
ATOM 710 C C . LEU A 1 89 ? 30.721 23.329 -12.720 1.00 48.34 89 LEU A C 1
ATOM 712 O O . LEU A 1 89 ? 31.137 23.724 -11.630 1.00 48.34 89 LEU A O 1
ATOM 716 N N . ILE A 1 90 ? 31.448 22.750 -13.664 1.00 54.16 90 ILE A N 1
ATOM 717 C CA . ILE A 1 90 ? 32.901 22.760 -13.817 1.00 54.16 90 ILE A CA 1
ATOM 718 C C . ILE A 1 90 ? 33.378 24.197 -14.028 1.00 54.16 90 ILE A C 1
ATOM 720 O O . ILE A 1 90 ? 32.627 24.955 -14.688 1.00 54.16 90 ILE A O 1
#

Secondary structure (DSSP, 8-state):
------HHHHHHHHHHHHHHHHHTT--HHHHHH-S-EEES-TTS--EEEETTEEEETTSSSPEEEEHHHHHHHHHHSPP-----------